Protein AF-A0A7X4CN80-F1 (afdb_monomer_lite)

Secondary structure (DSSP, 8-state):
-------SEEEE--BHHHHHHHHHH--TT--EEEE-SSSSSBGGGTTTSSS--

Structure (mmCIF, N/CA/C/O backbone):
data_AF-A0A7X4CN80-F1
#
_entry.id   AF-A0A7X4CN80-F1
#
loop_
_atom_site.group_PDB
_atom_site.id
_atom_site.type_symbol
_atom_site.label_atom_id
_atom_site.label_alt_id
_atom_site.label_comp_id
_atom_site.label_asym_id
_atom_site.label_entity_id
_atom_site.label_seq_id
_atom_site.pdbx_PDB_ins_code
_atom_site.Cartn_x
_atom_site.Cartn_y
_atom_site.Cartn_z
_atom_site.occupancy
_atom_site.B_iso_or_equiv
_atom_site.auth_seq_id
_atom_site.auth_comp_id
_atom_site.auth_asym_id
_atom_site.auth_atom_id
_atom_site.pdbx_PDB_model_num
ATOM 1 N N . MET A 1 1 ? -14.489 -21.470 -4.767 1.00 57.47 1 MET A N 1
ATOM 2 C CA . MET A 1 1 ? -15.065 -20.191 -4.300 1.00 57.47 1 MET A CA 1
ATOM 3 C C . MET A 1 1 ? -13.912 -19.244 -4.007 1.00 57.47 1 MET A C 1
ATOM 5 O O . MET A 1 1 ? -12.957 -19.714 -3.397 1.00 57.47 1 MET A O 1
ATOM 9 N N . PRO A 1 2 ? -13.928 -17.985 -4.474 1.00 77.88 2 PRO A N 1
ATOM 10 C CA . PRO A 1 2 ? -12.874 -17.037 -4.123 1.00 77.88 2 PRO A CA 1
ATOM 11 C C . PRO A 1 2 ? -12.893 -16.779 -2.611 1.00 77.88 2 PRO A C 1
ATOM 13 O O . PRO A 1 2 ? -13.960 -16.600 -2.027 1.00 77.88 2 PRO A O 1
ATOM 16 N N . ILE A 1 3 ? -11.720 -16.786 -1.975 1.00 80.50 3 ILE A N 1
ATOM 17 C CA . ILE A 1 3 ? -11.581 -16.363 -0.579 1.00 80.50 3 ILE A CA 1
ATOM 18 C C . ILE A 1 3 ? -11.605 -14.837 -0.588 1.00 80.50 3 ILE A C 1
ATOM 20 O O . ILE A 1 3 ? -10.652 -14.199 -1.031 1.00 80.50 3 ILE A O 1
ATOM 24 N N . THR A 1 4 ? -12.707 -14.252 -0.130 1.00 85.44 4 THR A N 1
ATOM 25 C CA . THR A 1 4 ? -12.8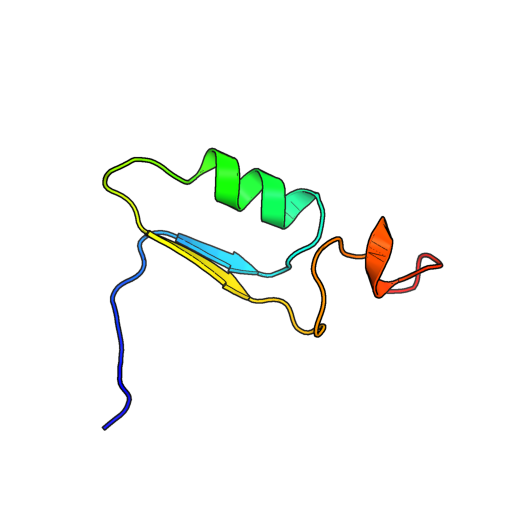63 -12.800 -0.022 1.00 85.44 4 THR A CA 1
ATOM 26 C C . THR A 1 4 ? -12.888 -12.395 1.442 1.00 85.44 4 THR A C 1
ATOM 28 O O . THR A 1 4 ? -13.621 -12.985 2.234 1.00 85.44 4 THR A O 1
ATOM 31 N N . ARG A 1 5 ? -12.124 -11.360 1.790 1.00 85.88 5 ARG A N 1
ATOM 32 C CA . ARG A 1 5 ? -12.232 -10.663 3.076 1.00 85.88 5 ARG A CA 1
ATOM 33 C C . ARG A 1 5 ? -12.750 -9.244 2.832 1.00 85.88 5 ARG A C 1
ATOM 35 O O . ARG A 1 5 ? -12.336 -8.645 1.837 1.00 85.88 5 ARG A O 1
ATOM 42 N N . PRO A 1 6 ? -13.618 -8.702 3.699 1.00 91.50 6 PRO A N 1
ATOM 43 C CA . PRO A 1 6 ? -13.961 -7.290 3.641 1.00 91.50 6 PRO A CA 1
ATOM 44 C C . PRO A 1 6 ? -12.706 -6.439 3.873 1.00 91.50 6 PRO A C 1
ATOM 46 O O . PRO A 1 6 ? -11.781 -6.849 4.584 1.00 91.50 6 PRO A O 1
ATOM 49 N N . ILE A 1 7 ? -12.662 -5.288 3.209 1.00 95.19 7 ILE A N 1
ATOM 50 C CA . ILE A 1 7 ? -11.601 -4.294 3.352 1.00 95.19 7 ILE A CA 1
ATOM 51 C C . ILE A 1 7 ? -12.268 -2.927 3.420 1.00 95.19 7 ILE A C 1
ATOM 53 O O . ILE A 1 7 ? -13.093 -2.622 2.561 1.00 95.19 7 ILE A O 1
ATOM 57 N N . ASP A 1 8 ? -11.907 -2.117 4.408 1.00 97.62 8 ASP A N 1
ATOM 58 C CA . ASP A 1 8 ? -12.523 -0.800 4.606 1.00 97.62 8 ASP A CA 1
ATOM 59 C C . ASP A 1 8 ? -11.927 0.248 3.663 1.00 97.62 8 ASP A C 1
ATOM 61 O O . ASP A 1 8 ? -12.599 1.190 3.250 1.00 97.62 8 ASP A O 1
ATOM 65 N N . THR A 1 9 ? -10.650 0.101 3.301 1.00 97.75 9 THR A N 1
ATOM 66 C CA . THR A 1 9 ? -9.966 1.004 2.369 1.00 97.75 9 THR A CA 1
ATOM 67 C C . THR A 1 9 ? -9.059 0.236 1.412 1.00 97.75 9 THR A C 1
ATOM 69 O O . THR A 1 9 ? -8.220 -0.568 1.825 1.00 97.75 9 THR A O 1
ATOM 72 N N . LEU A 1 10 ? -9.203 0.524 0.117 1.00 97.44 10 LEU A N 1
ATOM 73 C CA . LEU A 1 10 ? -8.341 0.025 -0.950 1.00 97.44 10 LEU A CA 1
ATOM 74 C C . LEU A 1 10 ? -7.527 1.182 -1.532 1.00 97.44 10 LEU A C 1
ATOM 76 O O . LEU A 1 10 ? -8.095 2.153 -2.029 1.00 97.44 10 LEU A O 1
ATOM 80 N N . VAL A 1 11 ? -6.204 1.055 -1.502 1.00 97.88 11 VAL A N 1
ATOM 81 C CA . VAL A 1 11 ? -5.270 2.006 -2.109 1.00 97.88 11 VAL A CA 1
ATOM 82 C C . VAL A 1 11 ? -4.658 1.378 -3.356 1.00 97.88 11 VAL A C 1
ATOM 84 O O . VAL A 1 11 ? -4.112 0.276 -3.302 1.00 97.88 11 VAL A O 1
ATOM 87 N N . LEU A 1 12 ? -4.742 2.086 -4.480 1.00 96.56 12 LEU A N 1
ATOM 88 C CA . LEU A 1 12 ? -4.145 1.672 -5.748 1.00 96.56 12 LEU A CA 1
ATOM 89 C C . LEU A 1 12 ? -2.813 2.411 -5.937 1.00 96.56 12 LEU A C 1
ATOM 91 O O . LEU A 1 12 ? -2.794 3.637 -6.037 1.00 96.56 12 LEU A O 1
ATOM 95 N N . GLY A 1 13 ? -1.714 1.659 -5.968 1.00 94.94 13 GLY A N 1
ATOM 96 C CA . GLY A 1 13 ? -0.341 2.159 -6.029 1.00 94.94 13 GLY A CA 1
ATOM 97 C C . GLY A 1 13 ? 0.357 2.170 -4.665 1.00 94.94 13 GLY A C 1
ATOM 98 O O . GLY A 1 13 ? -0.132 2.737 -3.692 1.00 94.94 13 GLY A O 1
ATOM 99 N N . GLY A 1 14 ? 1.541 1.568 -4.606 1.00 95.12 14 GLY A N 1
ATOM 100 C CA . GLY A 1 14 ? 2.432 1.455 -3.449 1.00 95.12 14 GLY A CA 1
ATOM 101 C C . GLY A 1 14 ? 3.578 2.471 -3.444 1.00 95.12 14 GLY A C 1
ATOM 102 O O . GLY A 1 14 ? 4.569 2.285 -2.740 1.00 95.12 14 GLY A O 1
ATOM 103 N N . GLY A 1 15 ? 3.475 3.551 -4.227 1.00 93.44 15 GLY A N 1
ATOM 104 C CA . GLY A 1 15 ? 4.396 4.690 -4.166 1.00 93.44 15 GLY A CA 1
ATOM 105 C C . GLY A 1 15 ? 4.313 5.465 -2.848 1.00 93.44 15 GLY A C 1
ATOM 106 O O . GLY A 1 15 ? 3.530 5.118 -1.964 1.00 93.44 15 GLY A O 1
ATOM 107 N N . MET A 1 16 ? 5.086 6.551 -2.718 1.00 92.00 16 MET A N 1
ATOM 108 C CA . MET A 1 16 ? 5.046 7.398 -1.514 1.00 92.00 16 MET A CA 1
ATOM 109 C C . MET A 1 16 ? 3.614 7.840 -1.191 1.00 92.00 16 MET A C 1
ATOM 111 O O . MET A 1 16 ? 3.133 7.591 -0.092 1.00 92.00 16 MET A O 1
ATOM 115 N N . ALA A 1 17 ? 2.901 8.412 -2.167 1.00 94.31 17 ALA A N 1
ATOM 116 C CA . ALA A 1 17 ? 1.535 8.893 -1.967 1.00 94.31 17 ALA A CA 1
ATOM 117 C C . ALA A 1 17 ? 0.585 7.785 -1.481 1.00 94.31 17 ALA A C 1
ATOM 119 O O . ALA A 1 17 ? -0.107 7.973 -0.487 1.00 94.31 17 ALA A O 1
ATOM 120 N N . GLY A 1 18 ? 0.590 6.619 -2.133 1.00 96.06 18 GLY A N 1
ATOM 121 C CA . GLY A 1 18 ? -0.278 5.505 -1.749 1.00 96.06 18 GLY A CA 1
ATOM 122 C C . GLY A 1 18 ? 0.091 4.894 -0.396 1.00 96.06 18 GLY A C 1
ATOM 123 O O . GLY A 1 18 ? -0.781 4.643 0.430 1.00 96.06 18 GLY A O 1
ATOM 124 N N . THR A 1 19 ? 1.383 4.744 -0.106 1.00 95.31 19 THR A N 1
ATOM 125 C CA . THR A 1 19 ? 1.844 4.234 1.193 1.00 95.31 19 THR A CA 1
ATOM 126 C C . THR A 1 19 ? 1.464 5.185 2.329 1.00 95.31 19 THR A C 1
ATOM 128 O O . THR A 1 19 ? 0.921 4.744 3.341 1.00 95.31 19 THR A O 1
ATOM 131 N N . PHE A 1 20 ? 1.672 6.495 2.165 1.00 96.06 20 PHE A N 1
ATOM 132 C CA . PHE A 1 20 ? 1.265 7.478 3.173 1.00 96.06 20 PHE A CA 1
ATOM 133 C C . PHE A 1 20 ? -0.258 7.600 3.294 1.00 96.06 20 PHE A C 1
ATOM 135 O O . PHE A 1 20 ? -0.755 7.729 4.410 1.00 96.06 20 PHE A O 1
ATOM 142 N N . ALA A 1 21 ? -1.007 7.485 2.193 1.00 97.50 21 ALA A N 1
ATOM 143 C CA . ALA A 1 21 ? -2.46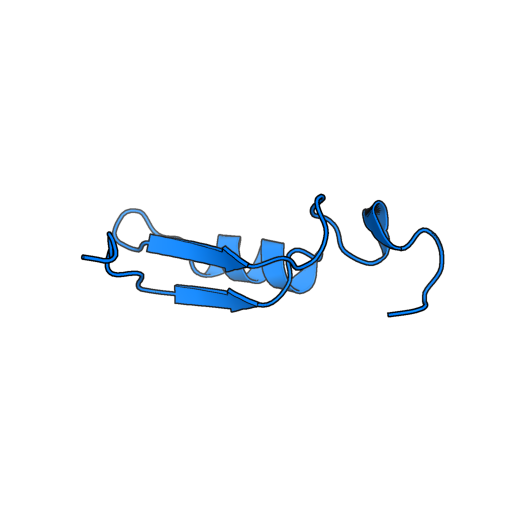7 7.418 2.238 1.00 97.50 21 ALA A CA 1
ATOM 144 C C . ALA A 1 21 ? -2.952 6.187 3.021 1.00 97.50 21 ALA A C 1
ATOM 146 O O . ALA A 1 21 ? -3.846 6.306 3.854 1.00 97.50 21 ALA A O 1
ATOM 147 N N . ALA A 1 22 ? -2.332 5.023 2.813 1.00 97.44 22 ALA A N 1
ATOM 148 C CA . ALA A 1 22 ? -2.665 3.803 3.541 1.00 97.44 22 ALA A CA 1
ATOM 149 C C . ALA A 1 22 ? -2.365 3.920 5.042 1.00 97.44 22 ALA A C 1
ATOM 151 O O . ALA A 1 22 ? -3.167 3.484 5.866 1.00 97.44 22 ALA A O 1
ATOM 152 N N . LEU A 1 23 ? -1.234 4.538 5.399 1.00 97.31 23 LEU A N 1
ATOM 153 C CA . LEU A 1 23 ? -0.879 4.816 6.791 1.00 97.31 23 LEU A CA 1
ATOM 154 C C . LEU A 1 23 ? -1.859 5.796 7.441 1.00 97.31 23 LEU A C 1
ATOM 156 O O . LEU A 1 23 ? -2.295 5.557 8.561 1.00 97.31 23 LEU A O 1
ATOM 160 N N . ALA A 1 24 ? -2.234 6.865 6.737 1.00 97.81 24 ALA A N 1
ATOM 161 C CA . ALA A 1 24 ? -3.183 7.857 7.236 1.00 97.81 24 ALA A CA 1
ATOM 162 C C . ALA A 1 24 ? -4.605 7.291 7.388 1.00 97.81 24 ALA A C 1
ATOM 164 O O . ALA A 1 24 ? -5.324 7.679 8.304 1.00 97.81 24 ALA A O 1
ATOM 165 N N . ALA A 1 25 ? -5.007 6.370 6.507 1.00 97.00 25 ALA A N 1
ATOM 166 C CA . ALA A 1 25 ? -6.308 5.708 6.567 1.00 97.00 25 ALA A CA 1
ATOM 167 C C . ALA A 1 25 ? -6.394 4.640 7.673 1.00 97.00 25 ALA A C 1
ATOM 169 O O . ALA A 1 25 ? -7.493 4.283 8.096 1.00 97.00 25 ALA A O 1
ATOM 170 N N . LYS A 1 26 ? -5.257 4.105 8.138 1.00 97.81 26 LYS A N 1
ATOM 171 C CA . LYS A 1 26 ? -5.231 3.005 9.104 1.00 97.81 26 LYS A CA 1
ATOM 172 C C . LYS A 1 26 ? -5.541 3.486 10.524 1.00 97.81 26 LYS A C 1
ATOM 174 O O . LYS A 1 26 ? -4.858 4.331 11.093 1.00 97.81 26 LYS A O 1
ATOM 179 N N . THR A 1 27 ? -6.508 2.818 11.141 1.00 97.19 27 THR A N 1
ATOM 180 C CA . THR A 1 27 ? -6.840 2.883 12.573 1.00 97.19 27 THR A CA 1
ATOM 181 C C . THR A 1 27 ? -6.822 1.469 13.182 1.00 97.19 27 THR A C 1
ATOM 183 O O . THR A 1 27 ? -6.700 0.489 12.436 1.00 97.19 27 THR A O 1
ATOM 186 N N . PRO A 1 28 ? -6.938 1.297 14.513 1.00 97.00 28 PRO A N 1
ATOM 187 C CA . PRO A 1 28 ? -7.063 -0.035 15.115 1.00 97.00 28 PRO A CA 1
ATOM 188 C C . PRO A 1 28 ? -8.221 -0.868 14.540 1.00 97.00 28 PRO A C 1
ATOM 190 O O . PRO A 1 28 ? -8.046 -2.066 14.332 1.00 97.00 28 PRO A O 1
ATOM 193 N N . ASP A 1 29 ? -9.334 -0.220 14.187 1.00 96.94 29 ASP A N 1
ATOM 194 C CA . ASP A 1 29 ? -10.586 -0.882 13.794 1.00 96.94 29 ASP A CA 1
ATOM 195 C C . ASP A 1 29 ? -10.788 -1.022 12.277 1.00 96.94 29 ASP A C 1
ATOM 197 O O . ASP A 1 29 ? -11.733 -1.670 11.841 1.00 96.94 29 ASP A O 1
ATOM 201 N N . THR A 1 30 ? -9.919 -0.423 11.458 1.00 96.56 30 THR A N 1
ATOM 202 C CA . THR A 1 30 ? -10.039 -0.449 9.990 1.00 96.56 30 THR A CA 1
ATOM 203 C C . THR A 1 30 ? -9.019 -1.370 9.343 1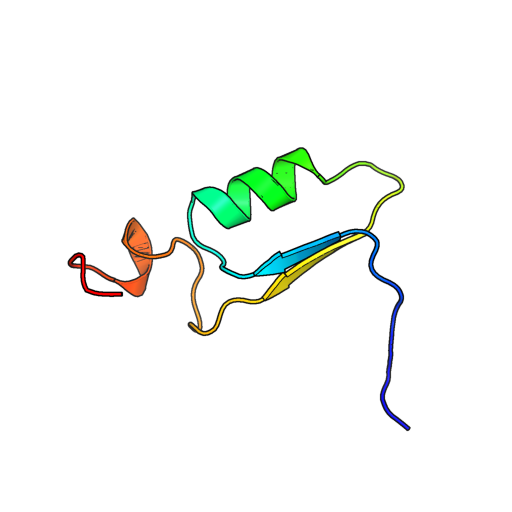.00 96.56 30 THR A C 1
ATOM 205 O O . THR A 1 30 ? -7.910 -1.586 9.831 1.00 96.56 30 THR A O 1
ATOM 208 N N . THR A 1 31 ? -9.358 -1.900 8.182 1.00 97.50 31 THR A N 1
ATOM 209 C CA . THR A 1 31 ? -8.481 -2.704 7.340 1.00 97.50 31 THR A CA 1
ATOM 210 C C . THR A 1 31 ? -8.142 -1.938 6.071 1.00 97.50 31 THR A C 1
ATOM 212 O O . THR A 1 31 ? -9.009 -1.393 5.391 1.00 97.50 31 THR A O 1
ATOM 215 N N . VAL A 1 32 ? -6.853 -1.911 5.737 1.00 97.75 32 VAL A N 1
ATOM 216 C CA . VAL A 1 32 ? -6.341 -1.227 4.549 1.00 97.75 32 VAL A CA 1
ATOM 217 C C . VAL A 1 32 ? -5.588 -2.236 3.695 1.00 97.75 32 VAL A C 1
ATOM 219 O O . VAL A 1 32 ? -4.780 -3.010 4.213 1.00 97.75 32 VAL A O 1
ATOM 222 N N . ALA A 1 33 ? -5.859 -2.252 2.393 1.00 97.00 33 ALA A N 1
ATOM 223 C CA . ALA A 1 33 ? -5.091 -3.019 1.420 1.00 97.00 33 ALA A CA 1
ATOM 224 C C . ALA A 1 33 ? -4.461 -2.082 0.390 1.00 97.00 33 ALA A C 1
ATOM 226 O O . ALA A 1 33 ? -5.130 -1.195 -0.135 1.00 97.00 33 ALA A O 1
ATOM 227 N N . ILE A 1 34 ? -3.186 -2.314 0.090 1.00 97.12 34 ILE A N 1
ATOM 228 C CA . ILE A 1 34 ? -2.468 -1.657 -1.003 1.00 97.12 34 ILE A CA 1
ATOM 229 C C . ILE A 1 34 ? -2.351 -2.666 -2.142 1.00 97.12 34 ILE A C 1
ATOM 231 O O . ILE A 1 34 ? -1.962 -3.813 -1.909 1.00 97.12 34 ILE A O 1
ATOM 235 N N . VAL A 1 35 ? -2.673 -2.242 -3.360 1.00 95.75 35 VAL A N 1
ATOM 236 C CA . VAL A 1 35 ? -2.424 -3.008 -4.585 1.00 95.75 35 VAL A CA 1
ATOM 237 C C . VAL A 1 35 ? -1.397 -2.254 -5.413 1.00 95.75 35 VAL A C 1
ATOM 239 O O . VAL A 1 35 ? -1.659 -1.146 -5.871 1.00 95.75 35 VAL A O 1
ATOM 242 N N . GLU A 1 36 ? -0.229 -2.860 -5.593 1.00 94.69 36 GLU A N 1
ATOM 243 C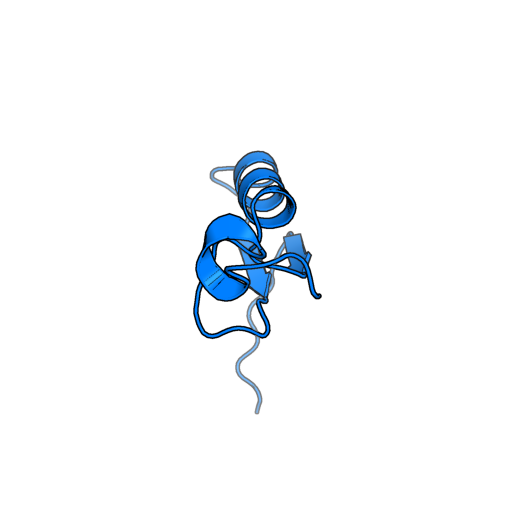 CA . GLU A 1 36 ? 0.884 -2.327 -6.375 1.00 94.69 36 GLU A CA 1
ATOM 244 C C . GLU A 1 36 ? 1.153 -3.279 -7.550 1.00 94.69 36 GLU A C 1
ATOM 246 O O . GLU A 1 36 ? 1.301 -4.481 -7.316 1.00 94.69 36 GLU A O 1
ATOM 251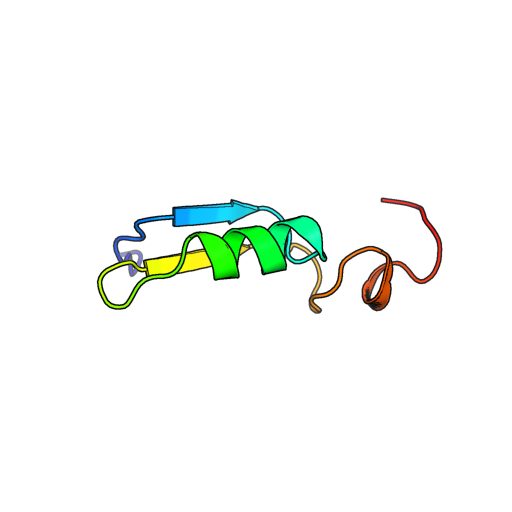 N N . PRO A 1 37 ? 1.161 -2.793 -8.805 1.00 90.69 37 PRO A N 1
ATOM 252 C CA . PRO A 1 37 ? 1.493 -3.629 -9.958 1.00 90.69 37 PRO A CA 1
ATOM 253 C C . PRO A 1 37 ? 2.949 -4.123 -9.959 1.00 90.69 37 PRO A C 1
ATOM 255 O O . PRO A 1 37 ? 3.224 -5.183 -10.522 1.00 90.69 37 PRO A O 1
ATOM 258 N N . ALA A 1 38 ? 3.882 -3.384 -9.35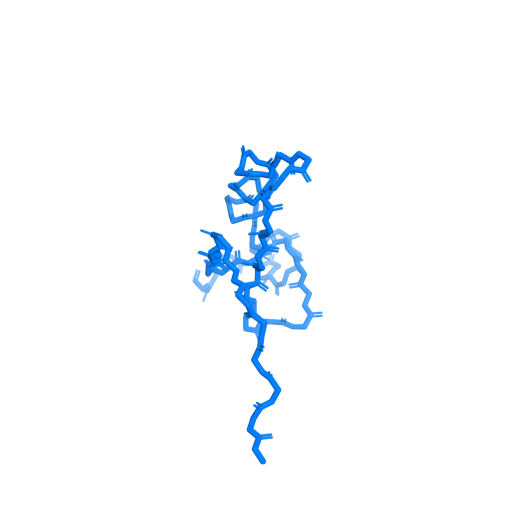4 1.00 88.81 38 ALA A N 1
ATOM 259 C CA . ALA A 1 38 ? 5.264 -3.811 -9.187 1.00 88.81 38 ALA A CA 1
ATOM 260 C C . ALA A 1 38 ? 5.427 -4.829 -8.044 1.00 88.81 38 ALA A C 1
ATOM 262 O O . ALA A 1 38 ? 4.633 -4.924 -7.111 1.00 88.81 38 ALA A O 1
ATOM 263 N N . ASN A 1 39 ? 6.532 -5.573 -8.069 1.00 89.56 39 ASN A N 1
ATOM 264 C CA . ASN A 1 39 ? 6.908 -6.484 -6.984 1.00 89.56 39 ASN A CA 1
ATOM 265 C C . ASN A 1 39 ? 7.600 -5.771 -5.803 1.00 89.56 39 ASN A C 1
ATOM 267 O O . ASN A 1 39 ? 8.186 -6.434 -4.946 1.00 89.56 39 ASN A O 1
ATOM 271 N N . VAL A 1 40 ? 7.567 -4.435 -5.765 1.00 90.19 40 VAL A N 1
ATOM 272 C CA . VAL A 1 40 ? 8.229 -3.605 -4.755 1.00 90.19 40 VAL A CA 1
ATOM 273 C C . VAL A 1 40 ? 7.417 -2.334 -4.484 1.00 90.19 40 VAL A C 1
ATOM 275 O O . VAL A 1 40 ? 6.787 -1.786 -5.384 1.00 90.19 40 VAL A O 1
ATOM 278 N N . LEU A 1 41 ? 7.439 -1.859 -3.236 1.00 90.88 41 LEU A N 1
ATOM 279 C CA . LEU A 1 41 ? 6.861 -0.568 -2.843 1.00 90.88 41 LEU A CA 1
ATOM 280 C C . LEU A 1 41 ? 7.828 0.586 -3.146 1.00 90.88 41 LEU A C 1
ATOM 282 O O . LEU A 1 41 ? 8.999 0.367 -3.432 1.00 90.88 41 LEU A O 1
ATOM 286 N N . GLY A 1 42 ? 7.354 1.826 -3.031 1.00 87.81 42 GLY A N 1
ATOM 287 C CA . GLY A 1 42 ? 8.175 3.039 -3.148 1.00 87.81 42 GLY A CA 1
ATOM 288 C C . GLY A 1 42 ? 8.023 3.787 -4.474 1.00 87.81 42 GLY A C 1
ATOM 289 O O . GLY A 1 42 ? 8.460 4.934 -4.587 1.00 87.81 42 GLY A O 1
ATOM 290 N N . GLY A 1 43 ? 7.316 3.211 -5.453 1.00 85.44 43 GLY A N 1
ATOM 291 C CA . GLY A 1 43 ? 6.980 3.881 -6.715 1.00 85.44 43 GLY A CA 1
ATOM 292 C C . GLY A 1 43 ? 8.235 4.335 -7.461 1.00 85.44 43 GLY A C 1
ATOM 293 O O . GLY A 1 43 ? 9.229 3.615 -7.491 1.00 85.44 43 GLY A O 1
ATOM 294 N N . GLN A 1 44 ? 8.237 5.551 -8.013 1.00 81.81 44 GLN A N 1
ATOM 295 C CA . GLN A 1 44 ? 9.390 6.074 -8.767 1.00 81.81 44 GLN A CA 1
ATOM 296 C C . GLN A 1 44 ? 10.705 6.080 -7.965 1.00 81.81 44 GLN A C 1
ATOM 298 O O . GLN A 1 44 ? 11.772 5.896 -8.545 1.00 81.81 44 GLN A O 1
ATOM 303 N N . GLY A 1 45 ? 10.639 6.230 -6.636 1.00 74.12 45 GLY A N 1
ATOM 304 C CA . GLY A 1 45 ? 11.819 6.252 -5.767 1.00 74.12 45 GLY A CA 1
ATOM 305 C C . GLY A 1 45 ? 12.477 4.887 -5.531 1.00 74.12 45 GLY A C 1
ATOM 306 O O . GLY A 1 45 ? 13.589 4.843 -5.014 1.00 74.12 45 GLY A O 1
ATOM 307 N N . THR A 1 46 ? 11.821 3.776 -5.886 1.00 74.06 46 THR A N 1
ATOM 308 C CA . THR A 1 46 ? 12.340 2.414 -5.639 1.00 74.06 46 THR A CA 1
ATOM 309 C C . THR A 1 46 ? 12.168 1.488 -6.841 1.00 74.06 46 THR A C 1
ATOM 311 O O . THR A 1 46 ? 13.111 0.797 -7.208 1.00 74.06 46 THR A O 1
ATOM 314 N N . ALA A 1 47 ? 10.999 1.494 -7.482 1.00 68.56 47 ALA A N 1
ATOM 315 C CA . ALA A 1 47 ? 10.705 0.699 -8.675 1.00 68.56 47 ALA A CA 1
ATOM 316 C C . ALA A 1 47 ? 11.138 1.391 -9.980 1.00 68.56 47 ALA A C 1
ATOM 318 O O . ALA A 1 47 ? 11.483 0.716 -10.944 1.00 68.56 47 ALA A O 1
ATOM 319 N N . GLY A 1 48 ? 11.089 2.729 -10.023 1.00 62.53 48 GLY A N 1
ATOM 320 C CA . GLY A 1 48 ? 11.273 3.491 -11.261 1.00 62.53 48 GLY A CA 1
ATOM 321 C C . GLY A 1 48 ? 12.725 3.783 -11.622 1.00 62.53 48 GLY A C 1
ATOM 322 O O . GLY A 1 48 ? 13.082 3.685 -12.790 1.00 62.53 48 GLY A O 1
ATOM 323 N N . GLY A 1 49 ? 13.570 4.164 -10.654 1.00 56.22 49 GLY A N 1
ATOM 324 C CA . GLY A 1 49 ? 14.957 4.613 -10.886 1.00 56.22 49 GLY A CA 1
ATOM 325 C C . GLY A 1 49 ? 15.085 5.914 -11.709 1.00 56.22 49 GLY A C 1
ATOM 326 O O . GLY A 1 49 ? 15.988 6.708 -11.462 1.00 56.22 49 GLY A O 1
ATOM 327 N N . VAL A 1 50 ? 14.157 6.158 -12.641 1.00 52.34 50 VAL A N 1
ATOM 328 C CA . VAL A 1 50 ? 13.970 7.322 -13.513 1.00 52.34 50 VAL A CA 1
ATOM 329 C C . VAL A 1 50 ? 12.460 7.485 -13.759 1.00 52.34 50 VAL A C 1
ATOM 331 O O . VAL A 1 50 ? 11.755 6.500 -13.961 1.00 52.34 50 VAL A O 1
ATOM 334 N N . ALA A 1 51 ? 11.955 8.723 -13.737 1.00 52.53 51 ALA A N 1
ATOM 335 C CA . ALA A 1 51 ? 10.535 9.036 -13.914 1.00 52.53 51 ALA A CA 1
ATOM 336 C C . ALA A 1 51 ? 10.023 8.599 -15.301 1.00 52.53 51 ALA A C 1
ATOM 338 O O . ALA A 1 51 ? 10.292 9.263 -16.300 1.00 52.53 51 ALA A O 1
ATOM 339 N N . GLY A 1 52 ? 9.303 7.478 -15.359 1.00 52.44 52 GLY A N 1
ATOM 340 C CA . GLY A 1 52 ? 8.800 6.910 -16.617 1.00 52.44 52 GLY A CA 1
ATOM 341 C C . GLY A 1 52 ? 7.497 6.116 -16.506 1.00 52.44 52 GLY A C 1
ATOM 342 O O . GLY A 1 52 ? 7.141 5.431 -17.460 1.00 52.44 52 GLY A O 1
ATOM 343 N N . PHE A 1 53 ? 6.794 6.209 -15.373 1.00 48.56 53 PHE A N 1
ATOM 344 C CA . PHE A 1 53 ? 5.458 5.628 -15.187 1.00 48.56 53 PHE A CA 1
ATOM 345 C C . PHE A 1 53 ? 4.477 6.695 -14.717 1.00 48.56 53 PHE A C 1
ATOM 347 O O . PHE A 1 53 ? 4.866 7.455 -13.795 1.00 48.56 53 PHE A O 1
#

Foldseek 3Di:
DDDDDDAPEEFEAQAPVRVVVQVVPDDPPGHYDYDHPDPDHHPCNPVNVDPDD

pLDDT: mean 87.12, std 14.47, range [48.56, 97.88]

Sequence (53 aa):
MPITRPIDTLVLGGGMAGTFAALAAKTPDTTVAIVEPANVLGGQGTAGGVAGF

Radius of gyration: 12.86 Å; chains: 1; bounding box: 30×29×32 Å